Protein AF-A0A830HRF5-F1 (afdb_monomer)

Solvent-accessible surface area (backbone atoms only — not comparable to full-atom values): 8124 Å² total; per-residue (Å²): 134,84,80,74,72,80,77,70,69,53,55,62,74,70,68,65,94,49,95,72,38,64,42,25,34,64,34,35,31,68,40,60,79,42,61,42,29,26,37,30,22,24,68,55,10,17,36,38,41,32,30,89,53,42,26,78,74,53,55,63,48,34,29,35,36,36,34,54,22,34,54,45,66,59,95,50,75,86,84,44,63,38,32,38,31,55,46,96,83,30,47,79,46,80,79,49,66,80,87,71,73,63,24,71,66,56,39,60,32,75,54,85,74,81,75,88,53,96,79,55,73,75,72,72,70,76,71,69,58,94,82,69,71,80,82,82,129

Mean predicted aligned error: 11.08 Å

Nearest PDB structures (foldseek):
  8soj-assembly1_A  TM=6.651E-01  e=4.041E-03  Escherichia coli O157:H7
  8x70-assembly3_C  TM=7.174E-01  e=5.530E-02  Homo sapiens
  6w6w-assembly1_A  TM=6.654E-01  e=6.583E-02  Homo sapiens
  8u61-assembly1_B  TM=7.493E-01  e=1.875E-01  Homo sapiens
  8u61-assembly1_A  TM=6.289E-01  e=9.890E-02  Homo sapiens

InterPro domains:
  IPR012340 Nucleic acid-binding, OB-fold [G3DSA:2.40.50.140] (8-110)
  IPR012340 Nucleic acid-binding, OB-fold [SSF50249] (37-115)

pLDDT: mean 79.78, std 15.36, range [35.75, 95.25]

Foldseek 3Di:
DDPDDPFPADFPVRDDPDPQQFHKHKWFWAALDDQFWTWIWALVEIEIEGEHRPSVVDDHFWIKIKGRWGFDDDPDLPPFFTHTYADPPMDIDTPGGDPGRTDHPPYRRPDRDDDPDPPDPPPPPPPPPPPDDPPDD

Secondary structure (DSSP, 8-state):
--------BPPGGG----S--EEEEEEEEEEEEETTEEEEEETTEEEEEE-TTHHHH--TTEEEEEEEEEEE--S-TTT---EEE--TT-EEEEEEES-------SBTTTS------TTS---------TT--PPP-

Radius of gyration: 18.95 Å; Cα contacts (8 Å, |Δi|>4): 259; chains: 1; bounding box: 51×51×43 Å

Structure (mmCIF, N/CA/C/O backbone):
data_AF-A0A830HRF5-F1
#
_entry.id   AF-A0A830HRF5-F1
#
loop_
_atom_site.group_PDB
_atom_site.id
_atom_site.type_symbol
_atom_site.label_atom_id
_atom_site.label_alt_id
_atom_site.label_comp_id
_atom_site.label_asym_id
_atom_site.label_entity_id
_atom_site.label_seq_id
_atom_site.pdbx_PDB_ins_code
_atom_site.Cartn_x
_atom_site.Cartn_y
_atom_site.Cartn_z
_atom_site.occupancy
_atom_site.B_iso_or_equiv
_atom_site.auth_seq_id
_atom_site.auth_comp_id
_atom_site.auth_asym_id
_atom_site.auth_atom_id
_atom_site.pdbx_PDB_model_num
ATOM 1 N N . MET A 1 1 ? -25.846 15.143 -13.622 1.00 35.75 1 MET A N 1
ATOM 2 C CA . MET A 1 1 ? -25.549 13.941 -12.815 1.00 35.75 1 MET A CA 1
ATOM 3 C C . MET A 1 1 ? -24.413 13.197 -13.497 1.00 35.75 1 MET A C 1
ATOM 5 O O . MET A 1 1 ? -24.652 12.413 -14.402 1.00 35.75 1 MET A O 1
ATOM 9 N N . THR A 1 2 ? -23.169 13.544 -13.178 1.00 39.47 2 THR A N 1
ATOM 10 C CA . THR A 1 2 ? -21.977 12.905 -13.749 1.00 39.47 2 THR A CA 1
ATOM 11 C C . THR A 1 2 ? -21.801 11.551 -13.070 1.00 39.47 2 THR A C 1
ATOM 13 O O . THR A 1 2 ? -21.417 11.479 -11.908 1.00 39.47 2 THR A O 1
ATOM 16 N N . SER A 1 3 ? -22.167 10.481 -13.775 1.00 37.69 3 SER A N 1
ATOM 17 C CA . SER A 1 3 ? -21.892 9.105 -13.365 1.00 37.69 3 SER A CA 1
ATOM 18 C C . SER A 1 3 ? -20.373 8.925 -13.323 1.00 37.69 3 SER A C 1
ATOM 20 O O . SER A 1 3 ? -19.718 8.891 -14.364 1.00 37.69 3 SER A O 1
ATOM 22 N N . ALA A 1 4 ? -19.798 8.919 -12.120 1.00 48.66 4 ALA A N 1
ATOM 23 C CA . ALA A 1 4 ? -18.403 8.561 -11.930 1.00 48.66 4 ALA A CA 1
ATOM 24 C C . ALA A 1 4 ? -18.270 7.078 -12.289 1.00 48.66 4 ALA A C 1
ATOM 26 O O . ALA A 1 4 ? -18.878 6.228 -11.636 1.00 48.66 4 ALA A O 1
ATOM 27 N N . ALA A 1 5 ? -17.529 6.776 -13.357 1.00 48.66 5 ALA A N 1
ATOM 28 C CA . ALA A 1 5 ? -17.174 5.405 -13.693 1.00 48.66 5 ALA A CA 1
ATOM 29 C C . ALA A 1 5 ? -16.594 4.720 -12.440 1.00 48.66 5 ALA A C 1
ATOM 31 O O . ALA A 1 5 ? -15.839 5.369 -11.706 1.00 48.66 5 ALA A O 1
ATOM 32 N N . PRO A 1 6 ? -16.943 3.451 -12.162 1.00 53.00 6 PRO A N 1
ATOM 33 C CA . PRO A 1 6 ? -16.429 2.762 -10.988 1.00 53.00 6 PRO A CA 1
ATOM 34 C C . PRO A 1 6 ? -14.903 2.769 -11.061 1.00 53.00 6 PRO A C 1
ATOM 36 O O . PRO A 1 6 ? -14.319 2.294 -12.037 1.00 53.00 6 PRO A O 1
ATOM 39 N N . ALA A 1 7 ? -14.263 3.371 -10.058 1.00 63.78 7 ALA A N 1
ATOM 40 C CA . ALA A 1 7 ? -12.813 3.395 -9.979 1.00 63.78 7 ALA A CA 1
ATOM 41 C C . ALA A 1 7 ? -12.325 1.943 -9.941 1.00 63.78 7 ALA A C 1
ATOM 43 O O . ALA A 1 7 ? -12.659 1.195 -9.023 1.00 63.78 7 ALA A O 1
ATOM 44 N N . VAL A 1 8 ? -11.582 1.532 -10.968 1.00 79.00 8 VAL A N 1
ATOM 45 C CA . VAL A 1 8 ? -11.002 0.191 -11.023 1.00 79.00 8 VAL A CA 1
ATOM 46 C C . VAL A 1 8 ? -9.994 0.086 -9.885 1.00 79.00 8 VAL A C 1
ATOM 48 O O . VAL A 1 8 ? -8.991 0.801 -9.875 1.00 79.00 8 VAL A O 1
ATOM 51 N N . LEU A 1 9 ? -10.285 -0.778 -8.913 1.00 86.12 9 LEU A N 1
ATOM 52 C CA . LEU A 1 9 ? -9.384 -1.041 -7.799 1.00 86.12 9 LEU A CA 1
ATOM 53 C C . LEU A 1 9 ? -8.228 -1.915 -8.287 1.00 86.12 9 LEU A C 1
ATOM 55 O O . LEU A 1 9 ? -8.426 -3.036 -8.757 1.00 86.12 9 LEU A O 1
ATOM 59 N N . VAL A 1 10 ? -7.020 -1.378 -8.186 1.00 89.94 10 VAL A N 1
ATOM 60 C CA . VAL A 1 10 ? -5.773 -2.058 -8.528 1.00 89.94 10 VAL A CA 1
ATOM 61 C C . VAL A 1 10 ? -5.301 -2.842 -7.305 1.00 89.94 10 VAL A C 1
ATOM 63 O O . VAL A 1 10 ? -5.389 -2.348 -6.182 1.00 89.94 10 VAL A O 1
ATOM 66 N N . ARG A 1 11 ? -4.797 -4.061 -7.516 1.00 89.31 11 ARG A N 1
ATOM 67 C CA . ARG A 1 11 ? -4.169 -4.877 -6.463 1.00 89.31 11 ARG A CA 1
ATOM 68 C C . ARG A 1 11 ? -2.681 -4.569 -6.366 1.00 89.31 11 ARG A C 1
ATOM 70 O O . ARG A 1 11 ? -2.065 -4.183 -7.360 1.00 89.31 11 ARG A O 1
ATOM 77 N N . ALA A 1 12 ? -2.080 -4.799 -5.207 1.00 87.69 12 ALA A N 1
ATOM 78 C CA . ALA A 1 12 ? -0.664 -4.550 -4.966 1.00 87.69 12 ALA A CA 1
ATOM 79 C C . ALA A 1 12 ? 0.217 -5.288 -5.993 1.00 87.69 12 ALA A C 1
ATOM 81 O O . ALA A 1 12 ? 1.071 -4.675 -6.634 1.00 87.69 12 ALA A O 1
ATOM 82 N N . VAL A 1 13 ? -0.056 -6.568 -6.260 1.00 88.69 13 VAL A N 1
ATOM 83 C CA . VAL A 1 13 ? 0.687 -7.372 -7.254 1.00 88.69 13 VAL A CA 1
ATOM 84 C C . VAL A 1 13 ? 0.601 -6.842 -8.690 1.00 88.69 13 VAL A C 1
ATOM 86 O O . VAL A 1 13 ? 1.466 -7.150 -9.514 1.00 88.69 13 VAL A O 1
ATOM 89 N N . ASP A 1 14 ? -0.412 -6.035 -9.002 1.00 87.69 14 ASP A N 1
ATOM 90 C CA . ASP A 1 14 ? -0.640 -5.463 -10.330 1.00 87.69 14 ASP A CA 1
ATOM 91 C C . ASP A 1 14 ? -0.024 -4.062 -10.475 1.00 87.69 14 ASP A C 1
ATOM 93 O O . ASP A 1 14 ? -0.045 -3.493 -11.567 1.00 87.69 14 ASP A O 1
ATOM 97 N N . LEU A 1 15 ? 0.582 -3.513 -9.414 1.00 85.69 15 LEU A N 1
ATOM 98 C CA . LEU A 1 15 ? 1.306 -2.248 -9.491 1.00 85.69 15 LEU A CA 1
ATOM 99 C C . LEU A 1 15 ? 2.489 -2.375 -10.450 1.00 85.69 15 LEU A C 1
ATOM 101 O O . LEU A 1 15 ? 3.343 -3.262 -10.337 1.00 85.69 15 LEU A O 1
ATOM 105 N N . ARG A 1 16 ? 2.539 -1.474 -11.428 1.00 79.19 16 ARG A N 1
ATOM 106 C CA . ARG A 1 16 ? 3.604 -1.415 -12.424 1.00 79.19 16 ARG A CA 1
ATOM 107 C C . ARG A 1 16 ? 4.149 0.005 -12.518 1.00 79.19 16 ARG A C 1
ATOM 109 O O . ARG A 1 16 ? 3.400 0.970 -12.364 1.00 79.19 16 ARG A O 1
ATOM 116 N N . PRO A 1 17 ? 5.448 0.151 -12.811 1.00 69.69 17 PRO A N 1
ATOM 117 C CA . PRO A 1 17 ? 6.018 1.439 -13.159 1.00 69.69 17 PRO A CA 1
ATOM 118 C C . PRO A 1 17 ? 5.533 1.855 -14.552 1.00 69.69 17 PRO A C 1
ATOM 120 O O . PRO A 1 17 ? 6.152 1.545 -15.567 1.00 69.69 17 PRO A O 1
ATOM 123 N N . THR A 1 18 ? 4.379 2.516 -14.605 1.00 64.81 18 THR A N 1
ATOM 124 C CA . THR A 1 18 ? 3.727 2.961 -15.844 1.00 64.81 18 THR A CA 1
ATOM 125 C C . THR A 1 18 ? 3.671 4.492 -15.908 1.00 64.81 18 THR A C 1
ATOM 127 O O . THR A 1 18 ? 3.773 5.177 -14.892 1.00 64.81 18 THR A O 1
ATOM 130 N N . ALA A 1 19 ? 3.520 5.049 -17.116 1.00 56.25 19 ALA A N 1
ATOM 131 C CA . ALA A 1 19 ? 3.392 6.494 -17.337 1.00 56.25 19 ALA A CA 1
ATOM 132 C C . ALA A 1 19 ? 2.199 7.111 -16.577 1.00 56.25 19 ALA A C 1
ATOM 134 O O . ALA A 1 19 ? 2.295 8.238 -16.095 1.00 56.25 19 ALA A O 1
ATOM 135 N N . SER A 1 20 ? 1.105 6.356 -16.413 1.00 63.97 20 SER A N 1
ATOM 136 C CA . SER A 1 20 ? 0.029 6.709 -15.485 1.00 63.97 20 SER A CA 1
ATOM 137 C C . SER A 1 20 ? 0.363 6.177 -14.093 1.00 63.97 20 SER A C 1
ATOM 139 O O . SER A 1 20 ? 0.309 4.974 -13.854 1.00 63.97 20 SER A O 1
ATOM 141 N N . ARG A 1 21 ? 0.728 7.084 -13.183 1.00 77.56 21 ARG A N 1
ATOM 142 C CA . ARG A 1 21 ? 1.101 6.757 -11.794 1.00 77.56 21 ARG A CA 1
ATOM 143 C C . ARG A 1 21 ? -0.090 6.728 -10.837 1.00 77.56 21 ARG A C 1
ATOM 145 O O . ARG A 1 21 ? 0.093 6.428 -9.664 1.00 77.56 21 ARG A O 1
ATOM 152 N N . ARG A 1 22 ? -1.282 7.106 -11.306 1.00 87.75 22 ARG A N 1
ATOM 153 C CA . ARG A 1 22 ? -2.472 7.266 -10.465 1.00 87.75 22 ARG A CA 1
ATOM 154 C C . ARG A 1 22 ? -3.211 5.941 -10.348 1.00 87.75 22 ARG A C 1
ATOM 156 O O . ARG A 1 22 ? -3.594 5.360 -11.359 1.00 87.75 22 ARG A O 1
ATOM 163 N N . VAL A 1 23 ? -3.405 5.488 -9.117 1.00 90.31 23 VAL A N 1
ATOM 164 C CA . VAL A 1 23 ? -4.053 4.223 -8.781 1.00 90.31 23 VAL A CA 1
ATOM 165 C C . VAL A 1 23 ? -5.128 4.443 -7.724 1.00 90.31 23 VAL A C 1
ATOM 167 O O . VAL A 1 23 ? -5.022 5.327 -6.869 1.00 90.31 23 VAL A O 1
ATOM 170 N N . SER A 1 24 ? -6.170 3.625 -7.797 1.00 92.00 24 SER A N 1
ATOM 171 C CA . SER A 1 24 ? -7.161 3.486 -6.738 1.00 92.00 24 SER A CA 1
ATOM 172 C C . SER A 1 24 ? -7.019 2.096 -6.144 1.00 92.00 24 SER A C 1
ATOM 174 O O . SER A 1 24 ? -6.917 1.128 -6.893 1.00 92.00 24 SER A O 1
ATOM 176 N N . MET A 1 25 ? -6.969 1.986 -4.823 1.00 92.69 25 MET A N 1
ATOM 177 C CA . MET A 1 25 ? -6.729 0.722 -4.128 1.00 92.69 25 MET A CA 1
ATOM 178 C C . MET A 1 25 ? -7.543 0.666 -2.842 1.00 92.69 25 MET A C 1
ATOM 180 O O . MET A 1 25 ? -7.810 1.695 -2.222 1.00 92.69 25 MET A O 1
ATOM 184 N N . GLN A 1 26 ? -7.902 -0.544 -2.432 1.00 94.12 26 GLN A N 1
ATOM 185 C CA . GLN A 1 26 ? -8.457 -0.824 -1.115 1.00 94.12 26 GLN A CA 1
ATOM 186 C C . GLN A 1 26 ? -7.418 -1.600 -0.315 1.00 94.12 26 GLN A C 1
ATOM 188 O O . GLN A 1 26 ? -6.833 -2.552 -0.827 1.00 94.12 26 GLN A O 1
ATOM 193 N N . LEU A 1 27 ? -7.160 -1.152 0.906 1.00 94.25 27 LEU A N 1
ATOM 194 C CA . LEU A 1 27 ? -6.018 -1.559 1.707 1.00 94.25 27 LEU A CA 1
ATOM 195 C C . LEU A 1 27 ? -6.422 -1.631 3.183 1.00 94.25 27 LEU A C 1
ATOM 197 O O . LEU A 1 27 ? -7.250 -0.844 3.636 1.00 94.25 27 LEU A O 1
ATOM 201 N N . VAL A 1 28 ? -5.801 -2.529 3.940 1.00 95.12 28 VAL A N 1
ATOM 202 C CA . VAL A 1 28 ? -5.837 -2.533 5.405 1.00 95.12 28 VAL A CA 1
ATOM 203 C C . VAL A 1 28 ? -4.567 -1.890 5.950 1.00 95.12 28 VAL A C 1
ATOM 205 O O . VAL A 1 28 ? -3.477 -2.095 5.412 1.00 95.12 28 VAL A O 1
ATOM 208 N N . VAL A 1 29 ? -4.699 -1.094 7.005 1.00 94.94 29 VAL A N 1
ATOM 209 C CA . VAL A 1 29 ? -3.569 -0.494 7.718 1.00 94.94 29 VAL A CA 1
ATOM 210 C C . VAL A 1 29 ? -2.972 -1.534 8.657 1.00 94.94 29 VAL A C 1
ATOM 212 O O . VAL A 1 29 ? -3.667 -2.062 9.518 1.00 94.94 29 VAL A O 1
ATOM 215 N N . LEU A 1 30 ? -1.684 -1.830 8.503 1.00 93.56 30 LEU A N 1
ATOM 216 C CA . LEU A 1 30 ? -0.964 -2.773 9.360 1.00 93.56 30 LEU A CA 1
ATOM 217 C C . LEU A 1 30 ? -0.225 -2.055 10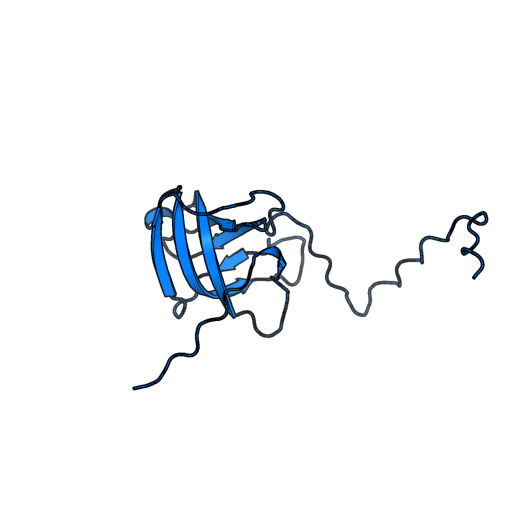.488 1.00 93.56 30 LEU A C 1
ATOM 219 O O . LEU A 1 30 ? -0.284 -2.475 11.638 1.00 93.56 30 LEU A O 1
ATOM 223 N N . GLU A 1 31 ? 0.459 -0.957 10.164 1.00 93.31 31 GLU A N 1
ATOM 224 C CA . GLU A 1 31 ? 1.281 -0.216 11.121 1.00 93.31 31 GLU A CA 1
ATOM 225 C C . GLU A 1 31 ? 1.349 1.270 10.754 1.00 93.31 31 GLU A C 1
ATOM 227 O O . GLU A 1 31 ? 1.426 1.633 9.581 1.00 93.31 31 GLU A O 1
ATOM 232 N N . CYS A 1 32 ? 1.388 2.141 11.760 1.00 91.31 32 CYS A N 1
ATOM 233 C CA . CYS A 1 32 ? 1.646 3.572 11.607 1.00 91.31 32 CYS A CA 1
ATOM 234 C C . CYS A 1 32 ? 3.067 3.876 12.111 1.00 91.31 32 CYS A C 1
ATOM 236 O O . CYS A 1 32 ? 3.270 4.086 13.304 1.00 91.31 32 CYS A O 1
ATOM 238 N N . ALA A 1 33 ? 4.058 3.864 11.215 1.00 82.62 33 ALA A N 1
ATOM 239 C CA . ALA A 1 33 ? 5.474 3.892 11.598 1.00 82.62 33 ALA A CA 1
ATOM 240 C C . ALA A 1 33 ? 5.996 5.299 11.952 1.00 82.62 33 ALA A C 1
ATOM 242 O O . ALA A 1 33 ? 6.735 5.477 12.917 1.00 82.62 33 ALA A O 1
ATOM 243 N N . GLN A 1 34 ? 5.665 6.312 11.145 1.00 81.88 34 GLN A N 1
ATOM 244 C CA . GLN A 1 34 ? 6.136 7.699 11.303 1.00 81.88 34 GLN A CA 1
ATOM 245 C C . GLN A 1 34 ? 5.006 8.656 10.938 1.00 81.88 34 GLN A C 1
ATOM 247 O O . GLN A 1 34 ? 4.121 8.266 10.191 1.00 81.88 34 GLN A O 1
ATOM 252 N N . ALA A 1 35 ? 5.058 9.923 11.368 1.00 84.88 35 ALA A N 1
ATOM 253 C CA . ALA A 1 35 ? 3.973 10.902 11.179 1.00 84.88 35 ALA A CA 1
ATOM 254 C C . ALA A 1 35 ? 3.344 10.919 9.764 1.00 84.88 35 ALA A C 1
ATOM 256 O O . ALA A 1 35 ? 2.130 11.078 9.629 1.00 84.88 35 ALA A O 1
ATOM 257 N N . ASN A 1 36 ? 4.158 10.690 8.727 1.00 90.50 36 ASN A N 1
ATOM 258 C CA . ASN A 1 36 ? 3.747 10.713 7.322 1.00 90.50 36 ASN A CA 1
ATOM 259 C C . ASN A 1 36 ? 3.880 9.359 6.598 1.00 90.50 36 ASN A C 1
ATOM 261 O O . ASN A 1 36 ? 3.914 9.338 5.367 1.00 90.50 36 ASN A O 1
ATOM 265 N N . LEU A 1 37 ? 3.997 8.245 7.328 1.00 92.00 37 LEU A N 1
ATOM 266 C CA . LEU A 1 37 ? 4.227 6.916 6.759 1.00 92.00 37 LEU A CA 1
ATOM 267 C C . LEU A 1 37 ? 3.443 5.829 7.506 1.00 92.00 37 LEU A C 1
ATOM 269 O O . LEU A 1 37 ? 3.607 5.654 8.713 1.00 92.00 37 LEU A O 1
ATOM 273 N N . ALA A 1 38 ? 2.667 5.048 6.760 1.00 94.12 38 ALA A N 1
ATOM 274 C CA . ALA A 1 38 ? 1.960 3.868 7.245 1.00 94.12 38 ALA A CA 1
ATOM 275 C C . ALA A 1 38 ? 2.290 2.644 6.376 1.00 94.12 38 ALA A C 1
ATOM 277 O O . ALA A 1 38 ? 2.497 2.766 5.169 1.00 94.12 38 ALA A O 1
ATOM 278 N N . LEU A 1 39 ? 2.350 1.461 6.982 1.00 94.19 39 LEU A N 1
ATOM 279 C CA . LEU A 1 39 ? 2.397 0.185 6.281 1.00 94.19 39 LEU A CA 1
ATOM 280 C C . LEU A 1 39 ? 0.965 -0.274 6.022 1.00 94.19 39 LEU A C 1
ATOM 282 O O . LEU A 1 39 ? 0.158 -0.366 6.947 1.00 94.19 39 LEU A O 1
ATOM 286 N N . VAL A 1 40 ? 0.659 -0.564 4.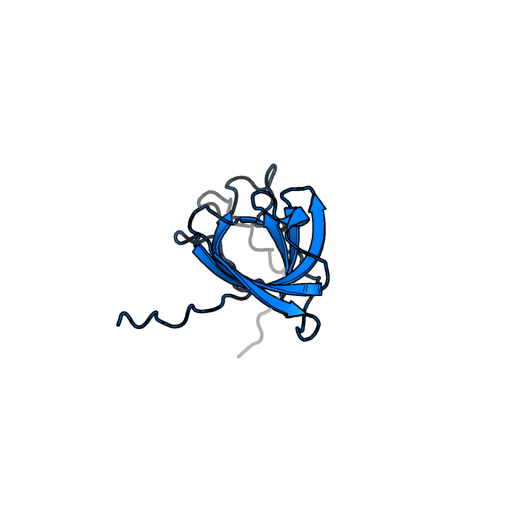765 1.00 94.62 40 VAL A N 1
ATOM 287 C CA . VAL A 1 40 ? -0.667 -0.994 4.323 1.00 94.62 40 VAL A CA 1
ATOM 288 C C . VAL A 1 40 ? -0.557 -2.263 3.487 1.00 94.62 40 VAL A C 1
ATOM 290 O O . VAL A 1 40 ? 0.480 -2.514 2.872 1.00 94.62 40 VAL A O 1
ATOM 293 N N . ALA A 1 41 ? -1.614 -3.068 3.448 1.00 95.25 41 ALA A N 1
ATOM 294 C CA . ALA A 1 41 ? -1.637 -4.308 2.680 1.00 95.25 41 ALA A CA 1
ATOM 295 C C . ALA A 1 41 ? -2.984 -4.579 2.014 1.00 95.25 41 ALA A C 1
ATOM 297 O O . ALA A 1 41 ? -4.025 -4.086 2.439 1.00 95.25 41 ALA A O 1
ATOM 298 N N . ASP A 1 42 ? -2.956 -5.399 0.971 1.00 94.25 42 ASP A N 1
ATOM 299 C CA . ASP A 1 42 ? -4.129 -6.064 0.412 1.00 94.25 42 ASP A CA 1
ATOM 300 C C . ASP A 1 42 ? -3.915 -7.583 0.406 1.00 94.25 42 ASP A C 1
ATOM 302 O O . ASP A 1 42 ? -2.918 -8.088 0.922 1.00 94.25 42 ASP A O 1
ATOM 306 N N . ALA A 1 43 ? -4.835 -8.341 -0.192 1.00 93.00 43 ALA A N 1
ATOM 307 C CA . ALA A 1 43 ? -4.734 -9.799 -0.290 1.00 93.00 43 ALA A CA 1
ATOM 308 C C . ALA A 1 43 ? -3.494 -10.304 -1.059 1.00 93.00 43 ALA A C 1
ATOM 310 O O . ALA A 1 43 ? -3.219 -11.501 -1.058 1.00 93.00 43 ALA A O 1
ATOM 311 N N . THR A 1 44 ? -2.770 -9.424 -1.753 1.00 92.06 44 THR A N 1
ATOM 312 C CA . THR A 1 44 ? -1.676 -9.767 -2.667 1.00 92.06 44 THR A CA 1
ATOM 313 C C . THR A 1 44 ? -0.302 -9.293 -2.203 1.00 92.06 44 THR A C 1
ATOM 315 O O . THR A 1 44 ? 0.699 -9.810 -2.696 1.00 92.06 44 THR A O 1
ATOM 318 N N . GLY A 1 45 ? -0.226 -8.352 -1.263 1.00 92.56 45 GLY A N 1
ATOM 319 C CA . GLY A 1 45 ? 1.034 -7.909 -0.676 1.00 92.56 45 GLY A CA 1
ATOM 320 C C . GLY A 1 45 ? 0.903 -6.637 0.154 1.00 92.56 45 GLY A C 1
ATOM 321 O O . GLY A 1 45 ? -0.173 -6.049 0.271 1.00 92.56 45 GLY A O 1
ATOM 322 N N . SER A 1 46 ? 2.035 -6.194 0.699 1.00 93.81 46 SER A N 1
ATOM 323 C CA . SER A 1 46 ? 2.138 -4.968 1.494 1.00 93.81 46 SER A CA 1
ATOM 324 C C . SER A 1 46 ? 2.968 -3.893 0.795 1.00 93.81 46 SER A C 1
ATOM 326 O O . SER A 1 46 ? 3.789 -4.179 -0.078 1.00 93.81 46 SER A O 1
ATOM 328 N N . LEU A 1 47 ? 2.749 -2.632 1.154 1.00 93.31 47 LEU A N 1
ATOM 329 C CA . LEU A 1 47 ? 3.522 -1.488 0.678 1.00 93.31 47 LEU A CA 1
ATOM 330 C C . LEU A 1 47 ? 3.432 -0.321 1.665 1.00 93.31 47 LEU A C 1
ATOM 332 O O . LEU A 1 47 ? 2.523 -0.250 2.489 1.00 93.31 47 LEU A O 1
ATOM 336 N N . TYR A 1 48 ? 4.362 0.624 1.566 1.00 93.44 48 TYR A N 1
ATOM 337 C CA . TYR A 1 48 ? 4.268 1.865 2.328 1.00 93.44 48 TYR A CA 1
ATOM 338 C C . TYR A 1 48 ? 3.331 2.867 1.658 1.00 93.44 48 TYR A C 1
ATOM 340 O O . TYR A 1 48 ? 3.451 3.150 0.463 1.00 93.44 48 TYR A O 1
ATOM 348 N N . LEU A 1 49 ? 2.452 3.447 2.469 1.00 93.56 49 LEU A N 1
ATOM 349 C CA . LEU A 1 49 ? 1.626 4.601 2.159 1.00 93.56 49 LEU A CA 1
ATOM 350 C C . LEU A 1 49 ? 2.232 5.844 2.815 1.00 93.56 49 LEU A C 1
ATOM 352 O O . LEU A 1 49 ? 2.408 5.881 4.033 1.00 93.56 49 LEU A O 1
ATOM 356 N N . SER A 1 50 ? 2.526 6.870 2.024 1.00 93.31 50 SER A N 1
ATOM 357 C CA . SER A 1 50 ? 2.982 8.170 2.503 1.00 93.31 50 SER A CA 1
ATOM 358 C C . SER A 1 50 ? 1.962 9.270 2.237 1.00 93.31 50 SER A C 1
ATOM 360 O O . SER A 1 50 ? 1.270 9.287 1.220 1.00 93.31 50 SER A O 1
ATOM 362 N N . GLY A 1 51 ? 1.857 10.207 3.170 1.00 91.50 51 GLY A N 1
ATOM 363 C CA . GLY A 1 51 ? 0.923 11.324 3.089 1.00 91.50 51 GLY A CA 1
ATOM 364 C C . GLY A 1 51 ? 1.065 12.226 4.304 1.00 91.50 51 GLY A C 1
ATOM 365 O O . GLY A 1 51 ? 1.520 11.782 5.357 1.00 91.50 51 GLY A O 1
ATOM 366 N N . GLU A 1 52 ? 0.701 13.494 4.161 1.00 87.88 52 GLU A N 1
ATOM 367 C CA . GLU A 1 52 ? 0.761 14.456 5.260 1.00 87.88 52 GLU A CA 1
ATOM 368 C C . GLU A 1 52 ? -0.187 14.038 6.397 1.00 87.88 52 GLU A C 1
ATOM 370 O O . GLU A 1 52 ? -1.388 13.883 6.187 1.00 87.88 52 GLU A O 1
ATOM 375 N N . GLY A 1 53 ? 0.362 13.805 7.593 1.00 85.00 53 GLY A N 1
ATOM 376 C CA . GLY A 1 53 ? -0.397 13.438 8.791 1.00 85.00 53 GLY A CA 1
ATOM 377 C C . GLY A 1 53 ? -1.052 12.054 8.750 1.00 85.00 53 GLY A C 1
ATOM 378 O O . GLY A 1 53 ? -1.926 11.772 9.573 1.00 85.00 53 GLY A O 1
ATOM 379 N N . ILE A 1 54 ? -0.656 11.177 7.819 1.00 87.25 54 ILE A N 1
ATOM 380 C CA . ILE A 1 54 ? -1.358 9.909 7.579 1.00 87.25 54 ILE A CA 1
ATOM 381 C C . ILE A 1 54 ? -1.374 9.006 8.819 1.00 87.25 54 ILE A C 1
ATOM 383 O O . ILE A 1 54 ? -2.426 8.481 9.177 1.00 87.25 54 ILE A O 1
ATOM 387 N N . ALA A 1 55 ? -0.253 8.909 9.537 1.00 83.94 55 ALA A N 1
ATOM 388 C CA . ALA A 1 55 ? -0.134 8.051 10.713 1.00 83.94 55 ALA A CA 1
ATOM 389 C C . ALA A 1 55 ? -0.891 8.587 11.932 1.00 83.94 55 ALA A C 1
ATOM 391 O O . ALA A 1 55 ? -1.284 7.808 12.790 1.00 83.94 55 ALA A O 1
ATOM 392 N N . ALA A 1 56 ? -1.118 9.902 12.007 1.00 86.62 56 ALA A N 1
ATOM 393 C CA . ALA A 1 56 ? -1.968 10.490 13.040 1.00 86.62 56 ALA A CA 1
ATOM 394 C C . ALA A 1 56 ? -3.458 10.283 12.730 1.00 86.62 56 ALA A C 1
ATOM 396 O O . ALA A 1 56 ? -4.288 10.263 13.636 1.00 86.62 56 ALA A O 1
ATOM 397 N N . SER A 1 57 ? -3.800 10.143 11.446 1.00 87.81 57 SER A N 1
ATOM 398 C CA . SER A 1 57 ? -5.180 9.959 11.010 1.00 87.81 57 SER A CA 1
ATOM 399 C C . SER A 1 57 ? -5.646 8.503 11.064 1.00 87.81 57 SER A C 1
ATOM 401 O O . SER A 1 57 ? -6.841 8.283 11.234 1.00 87.81 57 SER A O 1
ATOM 403 N N . LEU A 1 58 ? -4.742 7.530 10.937 1.00 90.56 58 LEU A N 1
ATOM 404 C CA . LEU A 1 58 ? -5.079 6.114 10.792 1.00 90.56 58 LEU A CA 1
ATOM 405 C C . LEU A 1 58 ? -4.749 5.297 12.041 1.00 90.56 58 LEU A C 1
ATOM 407 O O . LEU A 1 58 ? -3.823 5.622 12.783 1.00 90.56 58 LEU A O 1
ATOM 411 N N . GLN A 1 59 ? -5.479 4.204 12.230 1.00 91.75 59 GLN A N 1
ATOM 412 C CA . GLN A 1 59 ? -5.204 3.173 13.224 1.00 91.75 59 GLN A CA 1
ATOM 413 C C . GLN A 1 59 ? -4.931 1.821 12.545 1.00 91.75 59 GLN A C 1
ATOM 415 O O . GLN A 1 59 ? -5.560 1.501 11.532 1.00 91.75 59 GLN A O 1
ATOM 420 N N . PRO A 1 60 ? -4.011 1.000 13.088 1.00 92.81 60 PRO A N 1
ATOM 421 C CA . PRO A 1 60 ? -3.851 -0.385 12.656 1.00 92.81 60 PRO A CA 1
ATOM 422 C C . PRO A 1 60 ? -5.183 -1.149 12.691 1.00 92.81 60 PRO A C 1
ATOM 424 O O . PRO A 1 60 ? -5.918 -1.079 13.672 1.00 92.81 60 PRO A O 1
ATOM 427 N N . GLY A 1 61 ? -5.486 -1.887 11.625 1.00 91.88 61 GLY A N 1
ATOM 428 C CA . GLY A 1 61 ? -6.733 -2.637 11.447 1.00 91.88 61 GLY A CA 1
ATOM 429 C C . GLY A 1 61 ? -7.841 -1.892 10.692 1.00 91.88 61 GLY A C 1
ATOM 430 O O . GLY A 1 61 ? -8.805 -2.534 10.263 1.00 91.88 61 GLY A O 1
ATOM 431 N N . GLU A 1 62 ? -7.707 -0.578 10.469 1.00 93.88 62 GLU A N 1
ATOM 432 C CA . GLU A 1 62 ? -8.642 0.174 9.625 1.00 93.88 62 GLU A CA 1
ATOM 433 C C . GLU A 1 62 ? -8.511 -0.240 8.151 1.00 93.88 62 GLU A C 1
ATOM 435 O O . GLU A 1 62 ? -7.414 -0.409 7.613 1.00 93.88 62 GLU A O 1
ATOM 440 N N . ILE A 1 63 ? -9.653 -0.363 7.476 1.00 94.31 63 ILE A N 1
ATOM 441 C CA . ILE A 1 63 ? -9.748 -0.595 6.037 1.00 94.31 63 ILE A CA 1
ATOM 442 C C . ILE A 1 63 ? -9.988 0.750 5.362 1.00 94.31 63 ILE A C 1
ATOM 444 O O . ILE A 1 63 ? -10.981 1.436 5.621 1.00 94.31 63 ILE A O 1
ATOM 448 N N . ILE A 1 64 ? -9.092 1.107 4.451 1.00 94.31 64 ILE A N 1
ATOM 449 C CA . ILE A 1 64 ? -9.137 2.349 3.693 1.00 94.31 64 ILE A CA 1
ATOM 450 C C . ILE A 1 64 ? -9.246 2.069 2.198 1.00 94.31 64 ILE A C 1
ATOM 452 O O . ILE A 1 64 ? -8.663 1.127 1.667 1.00 94.31 64 ILE A O 1
ATOM 456 N N . GLN A 1 65 ? -9.966 2.933 1.495 1.00 93.81 65 GLN A N 1
ATOM 457 C CA . GLN A 1 65 ? -9.905 3.039 0.049 1.00 93.81 65 GLN A CA 1
ATOM 458 C C . GLN A 1 65 ? -9.238 4.354 -0.315 1.00 93.81 65 GLN A C 1
ATOM 460 O O . GLN A 1 65 ? -9.724 5.433 0.023 1.00 93.81 65 GLN A O 1
ATOM 465 N N . VAL A 1 66 ? -8.133 4.257 -1.038 1.00 93.38 66 VAL A N 1
ATOM 466 C CA . VAL A 1 66 ? -7.445 5.406 -1.610 1.00 93.38 66 VAL A CA 1
ATOM 467 C C . VAL A 1 66 ? -7.824 5.514 -3.075 1.00 93.38 66 VAL A C 1
ATOM 469 O O . VAL A 1 66 ? -7.812 4.527 -3.806 1.00 93.38 66 VAL A O 1
ATOM 472 N N . ASN A 1 67 ? -8.175 6.714 -3.514 1.00 92.06 67 ASN A N 1
ATOM 473 C CA . ASN A 1 67 ? -8.461 7.013 -4.905 1.00 92.06 67 ASN A CA 1
ATOM 474 C C . ASN A 1 67 ? -7.465 8.045 -5.404 1.00 92.06 67 ASN A C 1
ATOM 476 O O . ASN A 1 67 ? -7.147 9.003 -4.693 1.00 92.06 67 ASN A O 1
ATOM 480 N N . ASN A 1 68 ? -7.023 7.874 -6.650 1.00 89.62 68 ASN A N 1
ATOM 481 C CA . ASN A 1 68 ? -6.123 8.817 -7.304 1.00 89.62 68 ASN A CA 1
ATOM 482 C C . ASN A 1 68 ? -4.787 9.005 -6.546 1.00 89.62 68 ASN A C 1
ATOM 484 O O . ASN A 1 68 ? -4.200 10.089 -6.558 1.00 89.62 68 ASN A O 1
ATOM 488 N N . ALA A 1 69 ? -4.322 7.957 -5.861 1.00 91.19 69 ALA A N 1
ATOM 489 C CA . ALA A 1 69 ? -3.038 7.926 -5.171 1.00 91.19 69 ALA A CA 1
ATOM 490 C C . ALA A 1 69 ? -1.901 7.711 -6.176 1.00 91.19 69 ALA A C 1
ATOM 492 O O . ALA A 1 69 ? -2.088 7.068 -7.206 1.00 91.19 69 ALA A O 1
ATOM 493 N N . VAL A 1 70 ? -0.720 8.260 -5.904 1.00 90.25 70 VAL A N 1
ATOM 494 C CA . VAL A 1 70 ? 0.420 8.215 -6.824 1.00 90.25 70 VAL A CA 1
ATOM 495 C C . VAL A 1 70 ? 1.362 7.093 -6.416 1.00 90.25 70 VAL A C 1
ATOM 497 O O . VAL A 1 70 ? 1.993 7.160 -5.365 1.00 90.25 70 VAL A O 1
ATOM 500 N N . PHE A 1 71 ? 1.499 6.071 -7.257 1.00 89.50 71 PHE A N 1
ATOM 501 C CA . PHE A 1 71 ? 2.535 5.062 -7.085 1.00 89.50 71 PHE A CA 1
ATOM 502 C C . PHE A 1 71 ? 3.880 5.638 -7.536 1.00 89.50 71 PHE A C 1
ATOM 504 O O . PHE A 1 71 ? 4.153 5.815 -8.729 1.00 89.50 71 PHE A O 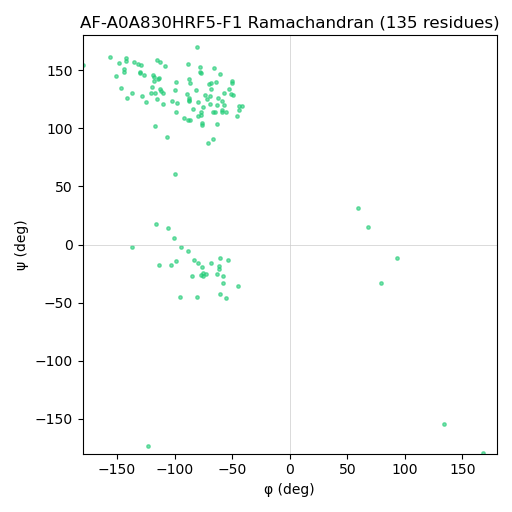1
ATOM 511 N N . ASN A 1 72 ? 4.713 5.980 -6.557 1.00 85.31 72 ASN A N 1
ATOM 512 C CA . ASN A 1 72 ? 6.031 6.534 -6.786 1.00 85.31 72 ASN A CA 1
ATOM 513 C C . ASN A 1 72 ? 7.025 5.408 -7.021 1.00 85.31 72 ASN A C 1
ATOM 515 O O . ASN A 1 72 ? 7.301 4.596 -6.140 1.00 85.31 72 ASN A O 1
ATOM 519 N N . PHE A 1 73 ? 7.581 5.403 -8.227 1.00 78.88 73 PHE A N 1
ATOM 520 C CA . PHE A 1 73 ? 8.605 4.464 -8.636 1.00 78.88 73 PHE A CA 1
ATOM 521 C C . PHE A 1 73 ? 9.903 5.217 -8.961 1.00 78.88 73 PHE A C 1
ATOM 523 O O . PHE A 1 73 ? 9.995 5.837 -10.028 1.00 78.88 73 PHE A O 1
ATOM 530 N N . PRO A 1 74 ? 10.896 5.215 -8.057 1.00 72.50 74 PRO A N 1
ATOM 531 C CA . PRO A 1 74 ? 12.126 5.975 -8.244 1.00 72.50 74 PRO A CA 1
ATOM 532 C C . PRO A 1 74 ? 12.951 5.449 -9.422 1.00 72.50 74 PRO A C 1
ATOM 534 O O . PRO A 1 74 ? 12.843 4.286 -9.822 1.00 72.50 74 PRO A O 1
ATOM 537 N N . GLU A 1 75 ? 13.727 6.341 -10.044 1.00 66.06 75 GLU A N 1
ATOM 538 C CA . GLU A 1 75 ? 14.552 6.012 -11.218 1.00 66.06 75 GLU A CA 1
ATOM 539 C C . GLU A 1 75 ? 15.800 5.211 -10.883 1.00 66.06 75 GLU A C 1
ATOM 541 O O . GLU A 1 75 ? 16.236 4.389 -11.688 1.00 66.06 75 GLU A O 1
ATOM 546 N N . ASN A 1 76 ? 16.298 5.381 -9.664 1.00 62.00 76 ASN A N 1
ATOM 547 C CA . ASN A 1 76 ? 17.404 4.647 -9.087 1.00 62.00 76 ASN A CA 1
ATOM 548 C C . ASN A 1 76 ? 16.912 3.810 -7.893 1.00 62.00 76 ASN A C 1
ATOM 550 O O . ASN A 1 76 ? 16.333 4.325 -6.939 1.00 62.00 76 ASN A O 1
ATOM 554 N N . SER A 1 77 ? 17.167 2.501 -7.924 1.00 58.62 77 SER A N 1
ATOM 555 C CA . SER A 1 77 ? 16.818 1.588 -6.823 1.00 58.62 77 SER A CA 1
ATOM 556 C C . SER A 1 77 ? 17.655 1.826 -5.558 1.00 58.62 77 SER A C 1
ATOM 558 O O . SER A 1 77 ? 17.281 1.386 -4.477 1.00 58.62 77 SER A O 1
ATOM 560 N N . THR A 1 78 ? 18.778 2.545 -5.669 1.00 56.31 78 THR A N 1
ATOM 561 C CA . THR A 1 78 ? 19.793 2.668 -4.611 1.00 56.31 78 THR A CA 1
ATOM 562 C C . THR A 1 78 ? 19.409 3.613 -3.467 1.00 56.31 78 THR A C 1
ATOM 564 O O . THR A 1 78 ? 20.003 3.529 -2.395 1.00 56.31 78 THR A O 1
ATOM 567 N N . SER A 1 79 ? 18.452 4.532 -3.651 1.00 54.22 79 SER A N 1
ATOM 568 C CA . SER A 1 79 ? 18.191 5.585 -2.645 1.00 54.22 79 SER A CA 1
ATOM 569 C C . SER A 1 79 ? 16.723 5.865 -2.358 1.00 54.22 79 SER A C 1
ATOM 571 O O . SER A 1 79 ? 16.413 6.701 -1.512 1.00 54.22 79 SER A O 1
ATOM 573 N N . SER A 1 80 ? 15.788 5.198 -3.028 1.00 67.94 80 SER A N 1
ATOM 574 C CA . SER A 1 80 ? 14.366 5.404 -2.767 1.00 67.94 80 SER A CA 1
ATOM 575 C C . SER A 1 80 ? 13.596 4.107 -2.965 1.00 67.94 80 SER A C 1
ATOM 577 O O . SER A 1 80 ? 13.807 3.378 -3.930 1.00 67.94 80 SER A O 1
ATOM 579 N N . LYS A 1 81 ? 12.704 3.819 -2.018 1.00 80.00 81 LYS A N 1
ATOM 580 C CA . LYS A 1 81 ? 11.811 2.659 -2.051 1.00 80.00 81 LYS A CA 1
ATOM 581 C C . LYS A 1 81 ? 10.531 3.024 -2.804 1.00 80.00 81 LYS A C 1
ATOM 583 O O . LYS A 1 81 ? 10.058 4.152 -2.643 1.00 80.00 81 LYS A O 1
ATOM 588 N N . PRO A 1 82 ? 9.946 2.117 -3.599 1.00 86.00 82 PRO A N 1
ATOM 589 C CA . PRO A 1 82 ? 8.656 2.381 -4.209 1.00 86.00 82 PRO A CA 1
ATOM 590 C C . PRO A 1 82 ? 7.577 2.424 -3.136 1.00 86.00 82 PRO A C 1
ATOM 592 O O . PRO A 1 82 ? 7.529 1.581 -2.240 1.00 86.00 82 PRO A O 1
ATOM 595 N N . MET A 1 83 ? 6.725 3.433 -3.209 1.00 89.31 83 MET A N 1
ATOM 596 C CA . MET A 1 83 ? 5.699 3.689 -2.205 1.00 89.31 83 MET A CA 1
ATOM 597 C C . MET A 1 83 ? 4.480 4.322 -2.855 1.00 89.31 83 MET A C 1
ATOM 599 O O . MET A 1 83 ? 4.573 4.954 -3.909 1.00 89.31 83 MET A O 1
ATOM 603 N N . LEU A 1 84 ? 3.335 4.157 -2.212 1.00 91.81 84 LEU A N 1
ATOM 604 C CA . LEU A 1 84 ? 2.113 4.835 -2.593 1.00 91.81 84 LEU A CA 1
ATOM 605 C C . LEU A 1 84 ? 2.046 6.167 -1.857 1.00 91.81 84 LEU A C 1
ATOM 607 O O . LEU A 1 84 ? 2.223 6.208 -0.648 1.00 91.81 84 LEU A O 1
ATOM 611 N N . THR A 1 85 ? 1.799 7.259 -2.567 1.00 92.00 85 THR A N 1
ATOM 612 C CA . THR A 1 85 ? 1.745 8.597 -1.979 1.00 92.00 85 THR A CA 1
ATOM 613 C C . THR A 1 85 ? 0.385 9.227 -2.219 1.00 92.00 85 THR A C 1
ATOM 615 O O . THR A 1 85 ? -0.098 9.278 -3.351 1.00 92.00 85 THR A O 1
ATOM 618 N N . LEU A 1 86 ? -0.221 9.745 -1.156 1.00 92.19 86 LEU A N 1
ATOM 619 C CA . LEU A 1 86 ? -1.417 10.570 -1.240 1.00 92.19 86 LEU A CA 1
ATOM 620 C C . LEU A 1 86 ? -1.016 11.973 -1.696 1.00 92.19 86 LEU A C 1
ATOM 622 O O . LEU A 1 86 ? -0.335 12.711 -0.985 1.00 92.19 86 LEU A O 1
ATOM 626 N N . ALA A 1 87 ? -1.412 12.323 -2.914 1.00 86.44 87 ALA A N 1
ATOM 627 C CA . ALA A 1 87 ? -1.289 13.669 -3.443 1.00 86.44 87 ALA A CA 1
ATOM 628 C C . ALA A 1 87 ? -2.435 14.554 -2.923 1.00 86.44 87 ALA A C 1
ATOM 630 O O . ALA A 1 87 ? -3.420 14.073 -2.368 1.00 86.44 87 ALA A O 1
ATOM 631 N N . LYS A 1 88 ? -2.335 15.868 -3.153 1.00 85.75 88 LYS A N 1
ATOM 632 C CA . LYS A 1 88 ? -3.360 16.848 -2.744 1.00 85.75 88 LYS A CA 1
ATOM 633 C C . LYS A 1 88 ? -4.748 16.570 -3.335 1.00 85.75 88 LYS A C 1
ATOM 635 O O . LYS A 1 88 ? -5.746 16.979 -2.758 1.00 85.75 88 LYS A O 1
ATOM 640 N N . ASP A 1 89 ? -4.800 15.919 -4.495 1.00 88.00 89 ASP A N 1
ATOM 641 C CA . ASP A 1 89 ? -6.026 15.538 -5.200 1.00 88.00 89 ASP A CA 1
ATOM 642 C C . ASP A 1 89 ? -6.401 14.059 -5.008 1.00 88.00 89 ASP A C 1
ATOM 644 O O . ASP A 1 89 ? -7.331 13.560 -5.648 1.00 88.00 89 ASP A O 1
ATOM 648 N N . SER A 1 90 ? -5.666 13.341 -4.156 1.00 88.94 90 SER A N 1
ATOM 649 C CA . SER A 1 90 ? -6.027 11.992 -3.741 1.00 88.94 90 SER A CA 1
ATOM 650 C C . SER A 1 90 ? -7.144 12.047 -2.702 1.00 88.94 90 SER A C 1
ATOM 652 O O . SER A 1 90 ? -7.224 12.965 -1.888 1.00 88.94 90 SER A O 1
ATOM 654 N N . GLN A 1 91 ? -8.008 11.039 -2.716 1.00 90.12 91 GLN A N 1
ATOM 655 C CA . GLN A 1 91 ? -9.055 10.872 -1.711 1.00 90.12 91 GLN A CA 1
ATOM 656 C C . GLN A 1 91 ? -8.774 9.614 -0.903 1.00 90.12 91 GLN A C 1
ATOM 658 O O . GLN A 1 91 ? -8.352 8.606 -1.463 1.00 90.12 91 GLN A O 1
ATOM 663 N N . MET A 1 92 ? -9.040 9.664 0.398 1.00 91.88 92 MET A N 1
ATOM 664 C CA . MET A 1 92 ? -8.974 8.508 1.282 1.00 91.88 92 MET A CA 1
ATOM 665 C C . MET A 1 92 ? -10.314 8.364 1.998 1.00 91.88 92 MET A C 1
ATOM 667 O O . MET A 1 92 ? -10.765 9.289 2.670 1.00 91.88 92 MET A O 1
ATOM 671 N N . LEU A 1 93 ? -10.948 7.208 1.838 1.00 92.38 93 LEU A N 1
ATOM 672 C CA . LEU A 1 93 ? -12.214 6.851 2.462 1.00 92.38 93 LEU A CA 1
ATOM 673 C C . LEU A 1 93 ? -11.976 5.722 3.462 1.00 92.38 93 LEU A C 1
ATOM 675 O O . LEU A 1 93 ? -11.323 4.739 3.126 1.00 92.38 93 LEU A O 1
ATOM 679 N N . ARG A 1 94 ? -12.529 5.838 4.670 1.00 92.88 94 ARG A N 1
ATOM 680 C CA . ARG A 1 94 ? -12.536 4.744 5.650 1.00 92.88 94 ARG A CA 1
ATOM 681 C C . ARG A 1 94 ? -13.756 3.873 5.402 1.00 92.88 94 ARG A C 1
ATOM 683 O O . ARG A 1 94 ? -14.874 4.383 5.378 1.00 92.88 94 ARG A O 1
ATOM 690 N N . LEU A 1 95 ? -13.531 2.584 5.193 1.00 90.62 95 LEU A N 1
ATOM 691 C CA . LEU A 1 95 ? -14.583 1.612 4.899 1.00 90.62 95 LEU A CA 1
ATOM 692 C C . LEU A 1 95 ? -15.022 0.818 6.137 1.00 90.62 95 LEU A C 1
ATOM 694 O O . LEU A 1 95 ? -16.070 0.181 6.101 1.00 90.62 95 LEU A O 1
ATOM 698 N N . GLY A 1 96 ? -14.248 0.867 7.222 1.00 89.31 96 GLY A N 1
ATOM 699 C CA . GLY A 1 96 ? -14.532 0.171 8.476 1.00 89.31 96 GLY A CA 1
ATOM 700 C C . GLY A 1 96 ? -13.297 -0.546 9.009 1.00 89.31 96 GLY A C 1
ATOM 701 O O . GLY A 1 96 ? -12.174 -0.168 8.687 1.00 89.31 96 GLY A O 1
ATOM 702 N N . GLU A 1 97 ? -13.512 -1.595 9.798 1.00 82.69 97 GLU A N 1
ATOM 703 C CA . GLU A 1 97 ? -12.457 -2.362 10.466 1.00 82.69 97 GLU A CA 1
ATOM 704 C C . GLU A 1 97 ? -12.661 -3.878 10.252 1.00 82.69 97 GLU A C 1
ATOM 706 O O . GLU A 1 97 ? -13.779 -4.356 10.035 1.00 82.69 97 GLU A O 1
ATOM 711 N N . PHE A 1 98 ? -11.568 -4.645 10.349 1.00 67.69 98 PHE A N 1
ATOM 712 C CA . PHE A 1 98 ? -11.536 -6.093 10.637 1.00 67.69 98 PHE A CA 1
ATOM 713 C C . PHE A 1 98 ? -11.840 -7.112 9.510 1.00 67.69 98 PHE A C 1
ATOM 715 O O . PHE A 1 98 ? -11.238 -8.183 9.502 1.00 67.69 98 PHE A O 1
ATOM 722 N N . ASN A 1 99 ? -12.708 -6.828 8.533 1.00 80.19 99 ASN A N 1
ATOM 723 C CA . ASN A 1 99 ? -13.102 -7.814 7.500 1.00 80.19 99 ASN A CA 1
ATOM 724 C C . ASN A 1 99 ? -12.364 -7.653 6.155 1.00 80.19 99 ASN A C 1
ATOM 726 O O . ASN A 1 99 ? -12.990 -7.437 5.117 1.00 80.19 99 ASN A O 1
ATOM 730 N N . MET A 1 100 ? -11.033 -7.773 6.139 1.00 85.31 100 MET A N 1
ATOM 731 C CA . MET A 1 100 ? -10.264 -7.801 4.887 1.00 85.31 100 MET A CA 1
ATOM 732 C C . MET A 1 100 ? -9.170 -8.869 4.924 1.00 85.31 100 MET A C 1
ATOM 734 O O . MET A 1 100 ? -8.385 -8.935 5.864 1.00 85.31 100 MET A O 1
ATOM 738 N N . VAL A 1 101 ? -9.104 -9.697 3.878 1.00 89.56 101 VAL A N 1
ATOM 73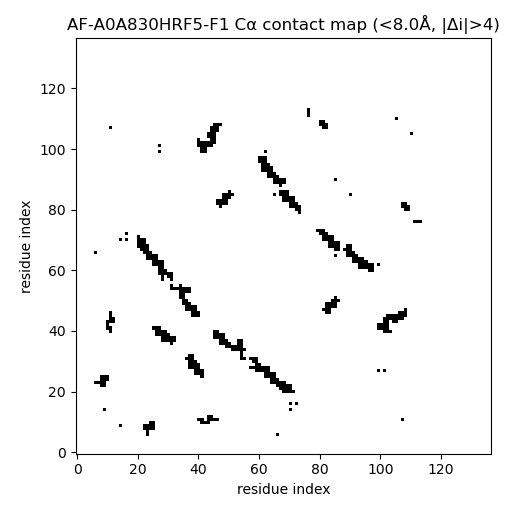9 C CA . VAL A 1 101 ? -7.989 -10.632 3.673 1.00 89.56 101 VAL A CA 1
ATOM 740 C C . VAL A 1 101 ? -6.766 -9.836 3.227 1.00 89.56 101 VAL A C 1
ATOM 742 O O . VAL A 1 101 ? -6.854 -9.070 2.264 1.00 89.56 101 VAL A O 1
ATOM 745 N N . PHE A 1 102 ? -5.632 -10.036 3.896 1.00 91.56 102 PHE A N 1
ATOM 746 C CA . PHE A 1 102 ? -4.380 -9.362 3.570 1.00 91.56 102 PHE A CA 1
ATOM 747 C C . PHE A 1 102 ? -3.185 -10.318 3.577 1.00 91.56 102 PHE A C 1
ATOM 749 O O . PHE A 1 102 ? -3.217 -11.369 4.215 1.00 91.56 102 PHE A O 1
ATOM 756 N N . SER A 1 103 ? -2.128 -9.936 2.861 1.00 92.75 103 SER A N 1
ATOM 757 C CA . SER A 1 103 ? -0.826 -10.593 2.883 1.00 92.75 103 SER A CA 1
ATOM 758 C C . SER A 1 103 ? 0.272 -9.571 3.146 1.00 92.75 103 SER A C 1
ATOM 760 O O . SER A 1 103 ? 0.399 -8.577 2.435 1.00 92.75 103 SER A O 1
ATOM 762 N N . GLU A 1 104 ? 1.119 -9.836 4.137 1.00 90.69 104 GLU A N 1
ATOM 763 C CA . GLU A 1 104 ? 2.298 -9.005 4.401 1.00 90.6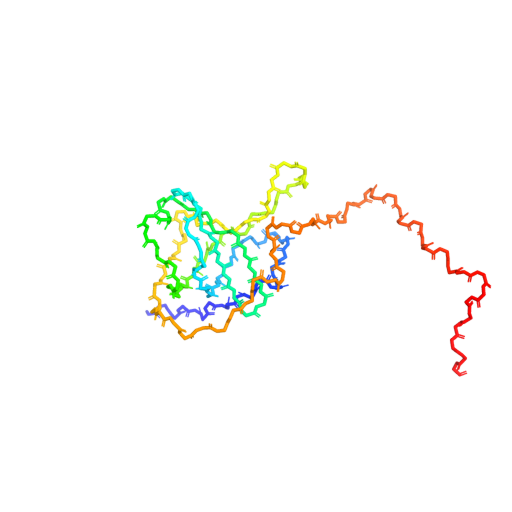9 104 GLU A CA 1
ATOM 764 C C . GLU A 1 104 ? 3.422 -9.254 3.391 1.00 90.69 104 GLU A C 1
ATOM 766 O O . GLU A 1 104 ? 4.258 -8.380 3.154 1.00 90.69 104 GLU A O 1
ATOM 771 N N . THR A 1 105 ? 3.441 -10.441 2.775 1.00 89.06 105 THR A N 1
ATOM 772 C CA . THR A 1 105 ? 4.495 -10.874 1.855 1.00 89.06 105 THR A CA 1
ATOM 773 C C . THR A 1 105 ? 3.921 -11.108 0.453 1.00 89.06 105 THR A C 1
ATOM 775 O O . THR A 1 105 ? 2.934 -11.830 0.314 1.00 89.06 105 THR A O 1
ATOM 778 N N . PRO A 1 106 ? 4.533 -10.556 -0.605 1.00 88.31 106 PRO A N 1
ATOM 779 C CA . PRO A 1 106 ? 5.727 -9.719 -0.576 1.00 88.31 106 PRO A CA 1
ATOM 780 C C . PRO A 1 106 ? 5.442 -8.272 -0.133 1.00 88.31 106 PRO A C 1
ATOM 782 O O . PRO A 1 106 ? 4.362 -7.737 -0.378 1.00 88.31 106 PRO A O 1
ATOM 785 N N . ASN A 1 107 ? 6.447 -7.618 0.458 1.00 88.81 107 ASN A N 1
ATOM 786 C CA . ASN A 1 107 ? 6.430 -6.171 0.662 1.00 88.81 107 ASN A CA 1
ATOM 787 C C . ASN A 1 107 ? 7.015 -5.479 -0.576 1.00 88.81 107 ASN A C 1
ATOM 789 O O . ASN A 1 107 ? 8.219 -5.508 -0.837 1.00 88.81 107 ASN A O 1
ATOM 793 N N . LEU A 1 108 ? 6.148 -4.846 -1.357 1.00 87.06 108 LEU A N 1
ATOM 794 C CA . LEU A 1 108 ? 6.499 -4.204 -2.619 1.00 87.06 108 LEU A CA 1
ATOM 795 C C . LEU A 1 108 ? 7.473 -3.045 -2.441 1.00 87.06 108 LEU A C 1
ATOM 797 O O . LEU A 1 108 ? 8.220 -2.748 -3.369 1.00 87.06 108 LEU A O 1
ATOM 801 N N . SER A 1 109 ? 7.506 -2.420 -1.266 1.00 84.69 109 SER A N 1
ATOM 802 C CA . SER A 1 109 ? 8.445 -1.347 -0.956 1.00 84.69 109 SER A CA 1
ATOM 803 C C . SER A 1 109 ? 9.845 -1.841 -0.590 1.00 84.69 109 SER A C 1
ATOM 805 O O . SER A 1 109 ? 10.780 -1.040 -0.589 1.00 84.69 109 SER A O 1
ATOM 807 N N . THR A 1 110 ? 10.025 -3.124 -0.266 1.00 83.75 110 THR A N 1
ATOM 808 C CA . THR A 1 110 ? 11.346 -3.697 0.052 1.00 83.75 110 THR A CA 1
ATOM 809 C C . THR A 1 110 ? 11.939 -4.519 -1.083 1.00 83.75 110 THR A C 1
ATOM 811 O O . THR A 1 110 ? 13.143 -4.764 -1.072 1.00 83.75 110 THR A O 1
ATOM 814 N N . ILE A 1 111 ? 11.127 -4.936 -2.057 1.00 77.69 111 ILE A N 1
ATOM 815 C CA . ILE A 1 111 ? 11.616 -5.644 -3.242 1.00 77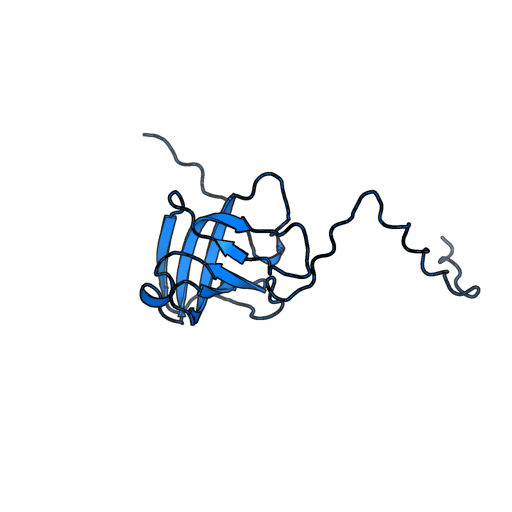.69 111 ILE A CA 1
ATOM 816 C C . ILE A 1 111 ? 12.524 -4.724 -4.060 1.00 77.69 111 ILE A C 1
ATOM 818 O O . ILE A 1 111 ? 12.233 -3.543 -4.251 1.00 77.69 111 ILE A O 1
ATOM 822 N N . GLU A 1 112 ? 13.616 -5.279 -4.582 1.00 73.56 112 GLU A N 1
ATOM 823 C CA . GLU A 1 112 ? 14.431 -4.604 -5.582 1.00 73.56 112 GLU A CA 1
ATOM 824 C C . GLU A 1 112 ? 13.738 -4.679 -6.945 1.00 73.56 112 GLU A C 1
ATOM 826 O O . GLU A 1 112 ? 13.572 -5.747 -7.537 1.00 73.56 112 GLU A O 1
ATOM 831 N N . TRP A 1 113 ? 13.319 -3.526 -7.454 1.00 71.44 113 TRP A N 1
ATOM 832 C CA . TRP A 1 113 ? 12.684 -3.450 -8.759 1.00 71.44 113 TRP A CA 1
ATOM 833 C C . TRP A 1 113 ? 13.726 -3.179 -9.833 1.00 71.44 113 TRP A C 1
ATOM 835 O O . TRP A 1 113 ? 14.250 -2.070 -9.957 1.00 71.44 113 TRP A O 1
ATOM 845 N N . ILE A 1 114 ? 13.996 -4.189 -10.652 1.00 68.38 114 ILE A N 1
ATOM 846 C CA . ILE A 1 114 ? 14.917 -4.057 -11.776 1.00 68.38 114 ILE A CA 1
ATOM 847 C C . ILE A 1 114 ? 14.175 -3.380 -12.931 1.00 68.38 114 ILE A C 1
ATOM 849 O O . ILE A 1 114 ? 13.291 -3.966 -13.561 1.00 68.38 114 ILE A O 1
ATOM 853 N N . ARG A 1 115 ? 14.548 -2.135 -13.248 1.00 63.25 115 ARG A N 1
ATOM 854 C CA . ARG A 1 115 ? 14.166 -1.535 -14.530 1.00 63.25 115 ARG A CA 1
ATOM 855 C C . ARG A 1 115 ? 14.930 -2.253 -15.632 1.00 63.25 115 ARG A C 1
ATOM 857 O O . ARG A 1 115 ? 16.157 -2.304 -15.603 1.00 63.25 115 ARG A O 1
ATOM 864 N N . LYS A 1 116 ? 14.219 -2.737 -16.650 1.00 56.81 116 LYS A N 1
ATOM 865 C CA . LYS A 1 116 ? 14.850 -3.120 -17.914 1.00 56.81 116 LYS A CA 1
ATOM 866 C C . LYS A 1 116 ? 15.377 -1.844 -18.575 1.00 56.81 116 LYS A C 1
ATOM 868 O O . LYS A 1 116 ? 14.643 -1.157 -19.280 1.00 56.81 116 LYS A O 1
ATOM 873 N N . THR A 1 117 ? 16.621 -1.478 -18.290 1.00 55.38 117 THR A N 1
ATOM 874 C CA . THR A 1 117 ? 17.295 -0.391 -18.997 1.00 55.38 117 THR A CA 1
ATOM 875 C C . THR A 1 117 ? 17.576 -0.862 -20.425 1.00 55.38 117 THR A C 1
ATOM 877 O O . THR A 1 117 ? 17.958 -2.011 -20.644 1.00 55.38 117 THR A O 1
ATOM 880 N N . ALA A 1 118 ? 17.375 0.005 -21.421 1.00 54.66 118 ALA A N 1
ATOM 881 C CA . ALA A 1 118 ? 17.671 -0.329 -22.821 1.00 54.66 118 ALA A CA 1
ATOM 882 C C . ALA A 1 118 ? 19.163 -0.659 -23.050 1.00 54.66 118 ALA A C 1
ATOM 884 O O . ALA A 1 118 ? 19.500 -1.328 -24.020 1.00 54.66 118 ALA A O 1
ATOM 885 N N . ASN A 1 119 ? 20.026 -0.238 -22.116 1.00 50.03 119 ASN A N 1
ATOM 886 C CA . ASN A 1 119 ? 21.468 -0.478 -22.112 1.00 50.03 119 ASN A CA 1
ATOM 887 C C . ASN A 1 119 ? 21.909 -1.532 -21.086 1.00 50.03 119 ASN A C 1
ATOM 889 O O . ASN A 1 119 ? 23.097 -1.609 -20.776 1.00 50.03 119 ASN A O 1
ATOM 893 N N . ALA A 1 120 ? 20.992 -2.328 -20.526 1.00 49.94 120 ALA A N 1
ATOM 894 C CA . ALA A 1 120 ? 21.419 -3.510 -19.792 1.00 49.94 120 ALA A CA 1
ATOM 895 C C . ALA A 1 120 ? 22.216 -4.380 -20.778 1.00 49.94 120 ALA A C 1
ATOM 897 O O . ALA A 1 120 ? 21.665 -4.707 -21.838 1.00 49.94 120 ALA A O 1
ATOM 898 N N . PRO A 1 121 ? 23.487 -4.745 -20.493 1.00 50.69 121 PRO A N 1
ATOM 899 C CA . PRO A 1 121 ? 24.127 -5.793 -21.269 1.00 50.69 121 PRO A CA 1
ATOM 900 C C . PRO A 1 121 ? 23.151 -6.960 -21.247 1.00 50.69 121 PRO A C 1
ATOM 902 O O . PRO A 1 121 ? 22.605 -7.270 -20.181 1.00 50.69 121 PRO A O 1
ATOM 905 N N . ALA A 1 122 ? 22.845 -7.513 -22.425 1.00 54.25 122 ALA A N 1
ATOM 906 C CA . A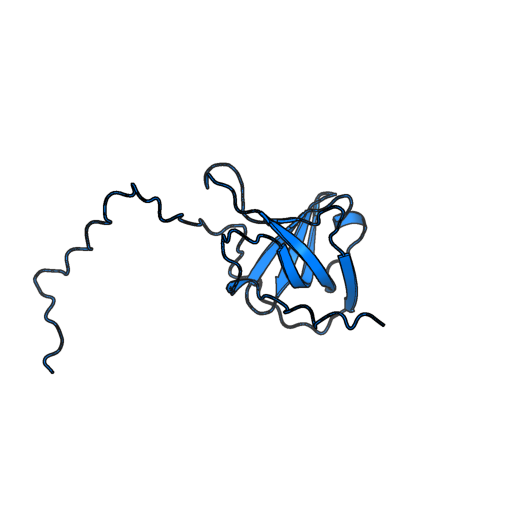LA A 1 122 ? 22.009 -8.695 -22.523 1.00 54.25 122 ALA A CA 1
ATOM 907 C C . ALA A 1 122 ? 22.456 -9.625 -21.401 1.00 54.25 122 ALA A C 1
ATOM 909 O O . ALA A 1 122 ? 23.648 -9.938 -21.329 1.00 54.25 122 ALA A O 1
ATOM 910 N N . MET A 1 123 ? 21.544 -9.961 -20.477 1.00 47.91 123 MET A N 1
ATOM 911 C CA . MET A 1 123 ? 21.820 -11.015 -19.509 1.00 47.91 123 MET A CA 1
ATOM 912 C C . MET A 1 123 ? 22.446 -12.127 -20.343 1.00 47.91 123 MET A C 1
ATOM 914 O O . MET A 1 123 ? 21.801 -12.517 -21.326 1.00 47.91 123 MET A O 1
ATOM 918 N N . PRO A 1 124 ? 23.699 -12.550 -20.078 1.00 52.34 124 PRO A N 1
ATOM 919 C CA . PRO A 1 124 ? 24.232 -13.684 -20.797 1.00 52.34 124 PRO A CA 1
ATOM 920 C C . PRO A 1 124 ? 23.200 -14.759 -20.528 1.00 52.34 124 PRO A C 1
ATOM 922 O O . PRO A 1 124 ? 22.939 -15.062 -19.360 1.00 52.34 124 PRO A O 1
ATOM 925 N N . ALA A 1 125 ? 22.498 -15.188 -21.584 1.00 54.94 125 ALA A N 1
ATOM 926 C CA . ALA A 1 125 ? 21.542 -16.270 -21.488 1.00 54.94 125 ALA A CA 1
ATOM 927 C C . ALA A 1 125 ? 22.268 -17.312 -20.658 1.00 54.94 125 ALA A C 1
ATOM 929 O O . ALA A 1 125 ? 23.369 -17.692 -21.066 1.00 54.94 125 ALA A O 1
ATOM 930 N N . GLN A 1 126 ? 21.761 -17.614 -19.452 1.00 56.78 126 GLN A N 1
ATOM 931 C CA . GLN A 1 126 ? 22.358 -18.635 -18.601 1.00 56.78 126 GLN A CA 1
ATOM 932 C C . GLN A 1 126 ? 22.596 -19.785 -19.551 1.00 56.78 126 GLN A C 1
ATOM 934 O O . GLN A 1 126 ? 21.633 -20.281 -20.144 1.00 56.78 126 GLN A O 1
ATOM 939 N N . SER A 1 127 ? 23.870 -20.053 -19.843 1.00 59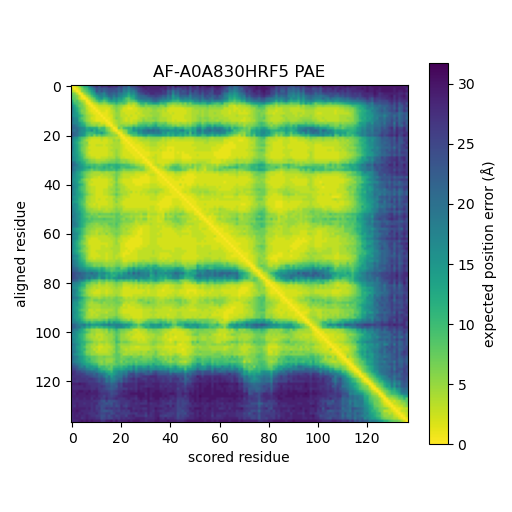.28 127 SER A N 1
ATOM 940 C CA . SER A 1 127 ? 24.205 -21.037 -20.843 1.00 59.28 127 SER A CA 1
ATOM 941 C C . SER A 1 127 ? 23.548 -22.286 -20.312 1.00 59.28 127 SER A C 1
ATOM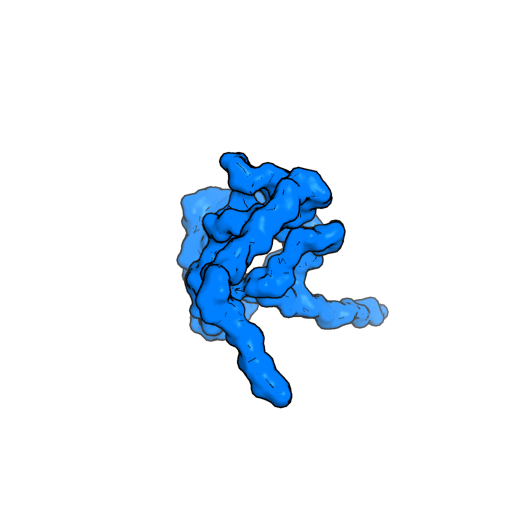 943 O O . SER A 1 127 ? 23.847 -22.728 -19.199 1.00 59.28 127 SER A O 1
ATOM 945 N N . LEU A 1 128 ? 22.545 -22.771 -21.045 1.00 64.56 128 LEU A N 1
ATOM 946 C CA . LEU A 1 128 ? 21.953 -24.048 -20.719 1.00 64.56 128 LEU A CA 1
ATOM 947 C C . LEU A 1 128 ? 23.148 -24.986 -20.560 1.00 64.56 128 LEU A C 1
ATOM 949 O O . LEU A 1 128 ? 24.048 -24.945 -21.414 1.00 64.56 128 LEU A O 1
ATOM 953 N N . PRO A 1 129 ? 23.237 -25.737 -19.449 1.00 66.69 129 PRO A N 1
ATOM 954 C CA . PRO A 1 129 ? 24.341 -26.662 -19.287 1.00 66.69 129 PRO A CA 1
ATOM 955 C C . PRO A 1 129 ? 24.404 -27.491 -20.569 1.00 66.69 129 PRO A C 1
ATOM 957 O O . PRO A 1 129 ? 23.363 -27.814 -21.140 1.00 66.69 129 PRO A O 1
ATOM 960 N N . SER A 1 130 ? 25.602 -27.793 -21.069 1.00 67.12 130 SER A N 1
ATOM 961 C CA . SER A 1 130 ? 25.788 -28.503 -22.350 1.00 67.12 130 SER A CA 1
ATOM 962 C C . SER A 1 130 ? 25.024 -29.836 -22.435 1.00 67.12 130 SER A C 1
ATOM 964 O O . SER A 1 130 ? 24.879 -30.419 -23.507 1.00 67.12 130 SER A O 1
ATOM 966 N N . THR A 1 131 ? 24.526 -30.311 -21.295 1.00 78.88 131 THR A N 1
ATOM 967 C CA . THR A 1 131 ? 23.690 -31.487 -21.091 1.00 78.88 131 THR A CA 1
ATOM 968 C C . THR A 1 131 ? 22.193 -31.263 -21.326 1.00 78.88 131 THR A C 1
ATOM 970 O O . THR A 1 131 ? 21.455 -32.242 -21.424 1.00 78.88 131 THR A O 1
ATOM 973 N N . TRP A 1 132 ? 21.710 -30.023 -21.428 1.00 78.31 132 TRP A N 1
ATOM 974 C CA . TRP A 1 132 ? 20.297 -29.749 -21.666 1.00 78.31 132 TRP A CA 1
ATOM 975 C C . TRP A 1 132 ? 19.924 -30.111 -23.102 1.00 78.31 132 TRP A C 1
ATOM 977 O O . TRP A 1 132 ? 20.514 -29.623 -24.067 1.00 78.31 132 TRP A O 1
ATOM 987 N N . ARG A 1 133 ? 18.905 -30.958 -23.248 1.00 75.88 133 ARG A N 1
ATOM 988 C CA . ARG A 1 133 ? 18.244 -31.203 -24.528 1.00 75.88 133 ARG A CA 1
ATOM 989 C C . ARG A 1 133 ? 16.774 -30.815 -24.401 1.00 75.88 133 ARG A C 1
ATOM 991 O O . ARG A 1 133 ? 16.156 -31.192 -23.405 1.00 75.88 133 ARG A O 1
ATOM 998 N N . PRO A 1 134 ? 16.209 -30.097 -25.386 1.00 74.62 134 PRO A N 1
ATOM 999 C CA . PRO A 1 134 ? 14.782 -29.825 -25.388 1.00 74.62 134 PRO A CA 1
ATOM 1000 C C . PRO A 1 134 ? 14.004 -31.150 -25.448 1.00 74.62 134 PRO A C 1
ATOM 1002 O O . PRO A 1 134 ? 14.484 -32.106 -26.075 1.00 74.62 134 PRO A O 1
ATOM 1005 N N . PRO A 1 135 ? 12.818 -31.230 -24.817 1.00 68.44 135 PRO A N 1
ATOM 1006 C CA . PRO A 1 135 ? 11.931 -32.370 -24.998 1.00 68.44 135 PRO A CA 1
ATOM 1007 C C . PRO A 1 135 ? 11.615 -32.517 -26.489 1.00 68.44 135 PRO A C 1
ATOM 1009 O O . PRO A 1 135 ? 11.298 -31.539 -27.167 1.00 68.44 135 PRO A O 1
ATOM 1012 N N . LYS A 1 136 ? 11.768 -33.736 -27.011 1.00 66.50 136 LYS A N 1
ATOM 1013 C CA . LYS A 1 136 ? 11.393 -34.047 -28.390 1.00 66.50 136 LYS A CA 1
ATOM 1014 C C . LYS A 1 136 ? 9.869 -33.996 -28.478 1.00 66.50 136 LYS A C 1
ATOM 1016 O O . LYS A 1 136 ? 9.212 -34.720 -27.732 1.00 66.50 136 LYS A O 1
ATOM 1021 N N . CYS A 1 137 ? 9.350 -33.129 -29.342 1.00 59.56 137 CYS A N 1
ATOM 1022 C CA . CYS A 1 137 ? 7.985 -33.245 -29.844 1.00 59.56 137 CYS A CA 1
ATOM 1023 C C . CYS A 1 137 ? 7.866 -34.492 -30.725 1.00 59.56 137 CYS A C 1
ATOM 1025 O O . CYS A 1 137 ? 8.861 -34.802 -31.426 1.00 59.56 137 CYS A O 1
#

Organism: NCBI:txid41880

Sequence (137 aa):
MTSAAPAVLVRAVDLRPTASRRVSMQLVVLECAQANLALVADATGSLYLSGEGIAASLQPGEIIQVNNAVFNFPENSTSSKPMLTLAKDSQMLRLGEFNMVFSETPNLSTIEWIRKTANAPAMPAQSLPSTWRPPKC